Protein AF-A0A0F9NTS4-F1 (afdb_monomer)

pLDDT: mean 94.2, std 6.26, range [62.84, 98.44]

Organism: NCBI:txid412755

Solvent-accessible surface area (backbone atoms only — not comparable to full-atom values): 5166 Å² total; per-residue (Å²): 82,72,68,37,55,53,55,58,46,56,78,79,40,55,72,77,74,54,54,94,55,51,73,67,56,50,52,53,58,34,46,77,70,79,39,60,79,85,78,49,58,43,48,65,42,72,36,70,49,76,48,79,54,96,95,36,84,45,79,43,40,78,77,49,57,93,83,42,50,61,82,55,52,76,78,54,78,80,81,81,131

Radius of gyration: 17.37 Å; Cα contacts (8 Å, |Δi|>4): 62; chains: 1; bounding box: 51×24×45 Å

Nearest PDB structures (foldseek):
  5axn-assembly1_A-2  TM=7.457E-01  e=1.004E-03  Methanosarcina acetivorans
  5axl-assembly1_A  TM=7.229E-01  e=3.932E-03  Methanosarcina acetivorans
  5axm-assembly1_A-2  TM=7.549E-01  e=5.922E-03  Methanosarcina acetivorans
  5axk-assembly1_A-2  TM=6.549E-01  e=4.826E-03  Methanosarcina acetivorans

Mean predicted aligned error: 4.09 Å

Sequence (81 aa):
FRNSLQMLARTHFSHKELNEKNTSDIHEMLHQKEVNWADLEPVWKNGVFISLENEKWETKSDIIFTQDRYAVEQYLEPIED

InterPro domains:
  IPR038469 tRNAHis guanylyltransferase Thg1 superfamily [G3DSA:3.30.70.3000] (1-80)

Foldseek 3Di:
DVVLLVVVLVVPDPPVVCPPDDPVNSQVVCVVVVHHSVPDFQCSVPNWDWDQDPNDIDIGRNDDCVVPVCSPVVVDDPDDD

Structure (mmCIF, N/CA/C/O backbone):
data_AF-A0A0F9NTS4-F1
#
_entry.id   AF-A0A0F9NTS4-F1
#
loop_
_atom_site.group_PDB
_atom_site.id
_atom_site.type_symbol
_atom_site.label_atom_id
_atom_site.label_alt_id
_atom_site.label_comp_id
_atom_site.label_asym_id
_atom_site.label_entity_id
_atom_site.label_seq_id
_atom_site.pdbx_PDB_in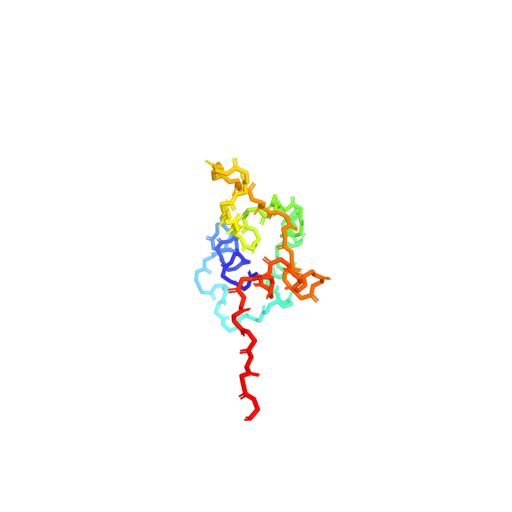s_code
_atom_site.Cartn_x
_atom_site.Cartn_y
_atom_site.Cartn_z
_atom_site.occupancy
_atom_site.B_iso_or_equiv
_atom_site.auth_seq_id
_atom_site.auth_comp_id
_atom_site.auth_asym_id
_atom_site.auth_atom_id
_atom_site.pdbx_PDB_model_num
ATOM 1 N N . PHE A 1 1 ? 1.034 -0.924 2.092 1.00 89.69 1 PHE A N 1
ATOM 2 C CA . PHE A 1 1 ? -0.362 -0.901 2.573 1.00 89.69 1 PHE A CA 1
ATOM 3 C C . PHE A 1 1 ? -0.628 -0.173 3.908 1.00 89.69 1 PHE A C 1
ATOM 5 O O . PHE A 1 1 ? -1.593 0.578 3.955 1.00 89.69 1 PHE A O 1
ATOM 12 N N . ARG A 1 2 ? 0.165 -0.332 4.993 1.00 94.06 2 ARG A N 1
ATOM 13 C CA . ARG A 1 2 ? -0.169 0.227 6.336 1.00 94.06 2 ARG A CA 1
ATOM 14 C C . ARG A 1 2 ? -0.540 1.721 6.343 1.00 94.06 2 ARG A C 1
ATOM 16 O O . ARG A 1 2 ? -1.537 2.088 6.957 1.00 94.06 2 ARG A O 1
ATOM 23 N N . ASN A 1 3 ? 0.230 2.567 5.656 1.00 95.75 3 ASN A N 1
ATOM 24 C CA . ASN A 1 3 ? -0.049 4.008 5.593 1.00 95.75 3 ASN A CA 1
ATOM 25 C C . ASN A 1 3 ? -1.363 4.307 4.863 1.00 95.75 3 ASN A C 1
ATOM 27 O O . ASN A 1 3 ? -2.154 5.106 5.347 1.00 95.75 3 ASN A O 1
ATOM 31 N N . SER A 1 4 ? -1.618 3.622 3.746 1.00 97.56 4 SER A N 1
ATOM 32 C CA . SER A 1 4 ? -2.864 3.742 2.983 1.00 97.56 4 S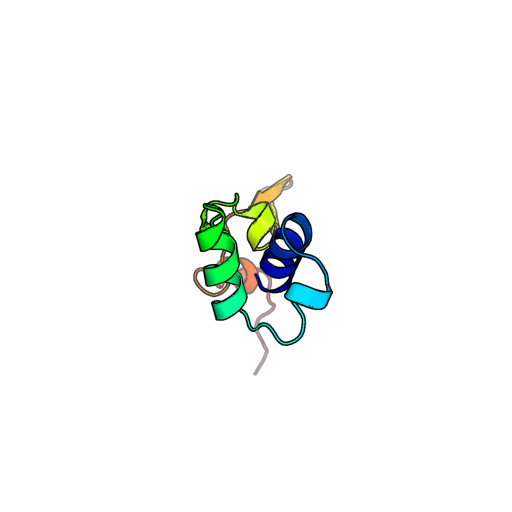ER A CA 1
ATOM 33 C C . SER A 1 4 ? -4.089 3.389 3.833 1.00 97.56 4 SER A C 1
ATOM 35 O O . SER A 1 4 ? -5.028 4.176 3.922 1.00 97.56 4 SER A O 1
ATOM 37 N N . LEU A 1 5 ? -4.040 2.256 4.543 1.00 98.06 5 LEU A N 1
ATOM 38 C CA . LEU A 1 5 ? -5.113 1.841 5.448 1.00 98.06 5 LEU A CA 1
ATOM 39 C C . LEU A 1 5 ? -5.374 2.888 6.543 1.00 98.06 5 LEU A C 1
ATOM 41 O O . LEU A 1 5 ? -6.520 3.224 6.819 1.00 98.06 5 LEU A O 1
ATOM 45 N N . GLN A 1 6 ? -4.313 3.436 7.140 1.00 97.38 6 GLN A N 1
ATOM 46 C CA . GLN A 1 6 ? -4.410 4.491 8.154 1.00 97.38 6 GLN A CA 1
ATOM 47 C C . GLN A 1 6 ? -4.979 5.801 7.594 1.00 97.38 6 GLN A C 1
ATOM 49 O O . GLN A 1 6 ? -5.755 6.469 8.274 1.00 97.38 6 GLN A O 1
ATOM 54 N N . MET A 1 7 ? -4.616 6.177 6.365 1.00 97.56 7 MET A N 1
ATOM 55 C CA . MET A 1 7 ? -5.174 7.355 5.699 1.00 97.56 7 MET A CA 1
ATOM 56 C C . MET A 1 7 ? -6.675 7.195 5.466 1.00 97.56 7 MET A C 1
ATOM 58 O O . MET A 1 7 ? -7.425 8.088 5.847 1.00 97.56 7 MET A O 1
ATOM 62 N N . LEU A 1 8 ? -7.110 6.046 4.934 1.00 98.25 8 LEU A N 1
ATOM 63 C CA . LEU A 1 8 ? -8.531 5.735 4.768 1.00 98.25 8 LEU A CA 1
ATOM 64 C C . LEU A 1 8 ? -9.260 5.726 6.119 1.00 98.25 8 LEU A C 1
ATOM 66 O O . LEU A 1 8 ? -10.320 6.315 6.262 1.00 98.25 8 LEU A O 1
ATOM 70 N N . ALA A 1 9 ? -8.686 5.120 7.155 1.00 98.25 9 ALA A N 1
ATOM 71 C CA . ALA A 1 9 ? -9.314 5.096 8.474 1.00 98.25 9 ALA A CA 1
ATOM 72 C C . ALA A 1 9 ? -9.562 6.509 9.036 1.00 98.25 9 ALA A C 1
ATOM 74 O O . ALA A 1 9 ? -10.627 6.786 9.586 1.00 98.25 9 ALA A O 1
ATOM 75 N N . ARG A 1 10 ? -8.615 7.435 8.851 1.00 97.81 10 ARG A N 1
ATOM 76 C CA . ARG A 1 10 ? -8.720 8.822 9.340 1.00 97.81 10 ARG A CA 1
ATOM 77 C C . ARG A 1 10 ? -9.775 9.665 8.621 1.00 97.81 10 ARG A C 1
ATOM 79 O O . ARG A 1 10 ? -10.145 10.709 9.150 1.00 97.81 10 ARG A O 1
ATOM 86 N N . THR A 1 11 ? -10.279 9.243 7.458 1.00 97.69 11 THR A N 1
ATOM 87 C CA . THR A 1 11 ? -11.426 9.914 6.818 1.00 97.69 11 THR A CA 1
ATOM 88 C C . THR A 1 11 ? -12.756 9.530 7.467 1.00 97.69 11 THR A C 1
ATOM 90 O O . THR A 1 11 ? -13.747 10.231 7.280 1.00 97.69 11 THR A O 1
ATOM 93 N N . HIS A 1 12 ? -12.787 8.438 8.239 1.00 98.06 12 HIS A N 1
ATOM 94 C CA . HIS A 1 12 ? -14.000 7.894 8.857 1.00 98.06 12 HIS A CA 1
ATOM 95 C C . HIS A 1 12 ? -14.003 7.935 10.389 1.00 98.06 12 HIS A C 1
ATOM 97 O O . HIS A 1 12 ? -15.082 7.868 10.984 1.00 98.06 12 HIS A O 1
ATOM 103 N N . PHE A 1 13 ? -12.829 8.034 11.015 1.00 98.12 13 PHE A N 1
ATOM 104 C CA . PHE A 1 13 ? -12.640 7.966 12.462 1.00 98.12 13 PHE A CA 1
ATOM 105 C C . PHE A 1 13 ? -11.691 9.056 12.953 1.00 98.12 13 PHE A C 1
ATOM 107 O O . PHE A 1 13 ? -10.717 9.419 12.289 1.00 98.12 13 PHE A O 1
ATOM 114 N N . SER A 1 14 ? -11.944 9.550 14.160 1.00 97.69 14 SER A N 1
ATOM 115 C CA . SER A 1 14 ? -11.044 10.472 14.842 1.00 97.69 14 SER A CA 1
ATOM 116 C C . SER A 1 14 ? -9.747 9.784 15.278 1.00 97.69 14 SER A C 1
ATOM 118 O O . SER A 1 14 ? -9.665 8.565 15.439 1.00 97.69 14 SER A O 1
ATOM 120 N N . HIS A 1 15 ? -8.721 10.587 15.564 1.00 96.25 15 HIS A N 1
ATOM 121 C CA . HIS A 1 15 ? -7.456 10.075 16.094 1.00 96.25 15 HIS A CA 1
ATOM 122 C C . HIS A 1 15 ? -7.633 9.276 17.396 1.00 96.25 15 HIS A C 1
ATOM 124 O O . HIS A 1 15 ? -6.952 8.275 17.594 1.00 96.25 15 HIS A O 1
ATOM 130 N N . LYS A 1 16 ? -8.573 9.685 18.260 1.00 97.50 16 LYS A N 1
ATOM 131 C CA . LYS A 1 16 ? -8.850 9.006 19.532 1.00 97.50 16 LYS A CA 1
ATOM 132 C C . LYS A 1 16 ? -9.441 7.610 19.321 1.00 97.50 16 LYS A C 1
ATOM 134 O O . LYS A 1 16 ? -9.089 6.696 20.054 1.00 97.50 16 LYS A O 1
ATOM 139 N N . GLU A 1 17 ? -10.317 7.446 18.333 1.00 97.75 17 GLU A N 1
ATOM 140 C CA . GLU A 1 17 ? -10.931 6.151 18.004 1.00 97.75 17 GLU A CA 1
ATOM 141 C C . GLU A 1 17 ? -9.924 5.169 17.395 1.00 97.75 17 GLU A C 1
ATOM 143 O O . GLU A 1 17 ? -10.012 3.968 17.642 1.00 97.75 17 GLU A 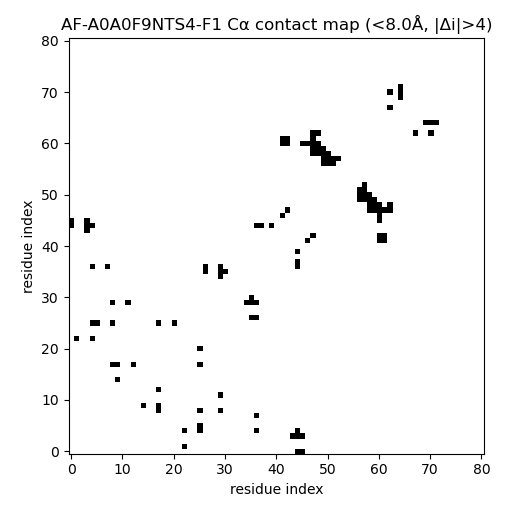O 1
ATOM 148 N N . LEU A 1 18 ? -8.951 5.684 16.638 1.00 97.81 18 LEU A N 1
ATOM 149 C CA . LEU A 1 18 ? -7.878 4.894 16.025 1.00 97.81 18 LEU A CA 1
ATOM 150 C C . LEU A 1 18 ? -6.691 4.636 16.961 1.00 97.81 18 LEU A C 1
ATOM 152 O O . LEU A 1 18 ? -5.774 3.898 16.594 1.00 97.81 18 LEU A O 1
ATOM 156 N N . ASN A 1 19 ? -6.675 5.246 18.148 1.00 96.94 19 ASN A N 1
ATOM 157 C CA . ASN A 1 19 ? -5.591 5.062 19.101 1.00 96.94 19 ASN A CA 1
ATOM 158 C C . ASN A 1 19 ? -5.509 3.594 19.546 1.00 96.94 19 ASN A C 1
ATOM 160 O O . ASN A 1 19 ? -6.529 2.976 19.845 1.00 96.94 19 ASN A O 1
ATOM 164 N N . GLU A 1 20 ? -4.289 3.049 19.575 1.00 96.12 20 GLU A N 1
ATOM 165 C CA . GLU A 1 20 ? -3.994 1.647 19.928 1.00 96.12 20 GLU A CA 1
ATOM 166 C C . GLU A 1 20 ? -4.686 0.586 19.050 1.00 96.12 20 GLU A C 1
ATOM 168 O O . GLU A 1 20 ? -4.666 -0.599 19.380 1.00 96.12 20 GLU A O 1
ATOM 173 N N . LYS A 1 21 ? -5.255 0.974 17.900 1.00 97.94 21 LYS A N 1
ATOM 174 C CA . LYS A 1 21 ? -5.851 0.033 16.945 1.00 97.94 21 LYS A CA 1
ATOM 175 C C . LYS A 1 21 ? -4.801 -0.573 16.031 1.00 97.94 21 LYS A C 1
ATOM 177 O O . LYS A 1 21 ? -4.004 0.132 15.404 1.00 97.94 21 LYS A O 1
ATOM 182 N N . ASN A 1 22 ? -4.817 -1.898 15.942 1.00 97.44 22 ASN A N 1
ATOM 183 C CA . ASN A 1 22 ? -3.975 -2.633 15.013 1.00 97.44 22 ASN A CA 1
ATOM 184 C C . ASN A 1 22 ? -4.623 -2.694 13.613 1.00 97.44 22 ASN A C 1
ATOM 186 O O . ASN A 1 22 ? -5.725 -2.204 13.378 1.00 97.44 22 ASN A O 1
ATOM 190 N N . THR A 1 23 ? -3.916 -3.284 12.649 1.00 97.31 23 THR A N 1
ATOM 191 C CA . THR A 1 23 ? -4.389 -3.411 11.263 1.00 97.31 23 THR A CA 1
ATOM 192 C C . THR A 1 23 ? -5.714 -4.173 11.138 1.00 97.31 23 THR A C 1
ATOM 194 O O . THR A 1 23 ? -6.569 -3.731 10.377 1.00 97.31 23 THR A O 1
ATOM 197 N N . SER A 1 24 ? -5.892 -5.277 11.870 1.00 97.69 24 SER A N 1
ATOM 198 C CA . SER A 1 24 ? -7.128 -6.072 11.849 1.00 97.69 24 SER A CA 1
ATOM 199 C C . SER A 1 24 ? -8.300 -5.267 12.396 1.00 97.69 24 SER A C 1
ATOM 201 O O . SER A 1 24 ? -9.326 -5.162 11.729 1.00 97.69 24 SER A O 1
ATOM 203 N N . ASP A 1 25 ? -8.104 -4.605 13.542 1.00 98.19 25 ASP A N 1
ATOM 204 C CA . ASP A 1 25 ? -9.139 -3.773 14.164 1.00 98.19 25 ASP A CA 1
ATOM 205 C C . ASP A 1 25 ? -9.626 -2.690 13.192 1.00 98.19 25 ASP A C 1
ATOM 207 O O . ASP A 1 25 ? -10.820 -2.443 13.064 1.00 98.19 25 ASP A O 1
ATOM 211 N N . ILE A 1 26 ? -8.701 -2.052 12.466 1.00 98.31 26 ILE A N 1
ATOM 212 C CA . ILE A 1 26 ? -9.039 -0.999 11.502 1.00 98.31 26 ILE A CA 1
ATOM 213 C C . ILE A 1 26 ? -9.838 -1.558 10.319 1.00 98.31 26 ILE A C 1
ATOM 215 O O . ILE A 1 26 ? -10.774 -0.901 9.865 1.00 98.31 26 ILE A O 1
ATOM 219 N N . HIS A 1 27 ? -9.503 -2.753 9.821 1.00 98.19 27 HIS A N 1
ATOM 220 C CA . HIS A 1 27 ? -10.290 -3.403 8.771 1.00 98.19 27 HIS A CA 1
ATOM 221 C C . HIS A 1 27 ? -11.715 -3.709 9.239 1.00 98.19 27 HIS A C 1
ATOM 223 O O . HIS A 1 27 ? -12.663 -3.406 8.517 1.00 98.19 27 HIS A O 1
ATOM 229 N N . GLU A 1 28 ? -11.877 -4.245 10.448 1.00 98.38 28 GLU A N 1
ATOM 230 C CA . GLU A 1 28 ? -13.195 -4.517 11.030 1.00 98.38 28 GLU A CA 1
ATOM 231 C C . GLU A 1 28 ? -14.000 -3.228 11.238 1.00 98.38 28 GLU A C 1
ATOM 233 O O . GLU A 1 28 ? -15.171 -3.160 10.865 1.00 98.38 28 GLU A O 1
ATOM 238 N N . MET A 1 29 ? -13.365 -2.178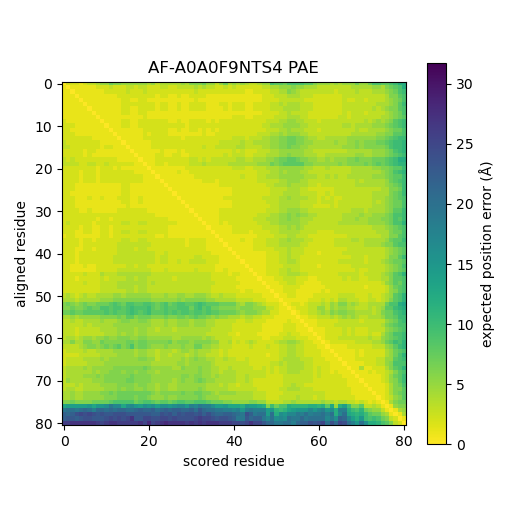 11.767 1.00 98.25 29 MET A N 1
ATOM 239 C CA . MET A 1 29 ? -13.990 -0.866 11.951 1.00 98.25 29 MET A CA 1
ATOM 240 C C . MET A 1 29 ? -14.455 -0.262 10.618 1.00 98.25 29 MET A C 1
ATOM 242 O O . MET A 1 29 ? -15.575 0.239 10.530 1.00 98.25 29 MET A O 1
ATOM 246 N N . LEU A 1 30 ? -13.632 -0.317 9.566 1.00 98.44 30 LEU A N 1
ATOM 247 C CA . LEU A 1 30 ? -14.022 0.147 8.230 1.00 98.44 30 LEU A CA 1
ATOM 248 C C . LEU A 1 30 ? -15.179 -0.685 7.659 1.00 98.44 30 LEU A C 1
ATOM 250 O O . LEU A 1 30 ? -16.144 -0.115 7.150 1.00 98.44 30 LEU A O 1
ATOM 254 N N . HIS A 1 31 ? -15.135 -2.008 7.823 1.00 98.12 31 HIS A N 1
ATOM 255 C CA . HIS A 1 31 ? -16.186 -2.910 7.354 1.00 98.12 31 HIS A CA 1
ATOM 256 C C . HIS A 1 31 ? -17.542 -2.628 8.025 1.00 98.12 31 HIS A C 1
ATOM 258 O O . HIS A 1 31 ? -18.576 -2.684 7.367 1.00 98.12 31 HIS A O 1
ATOM 264 N N . GLN A 1 32 ? -17.561 -2.245 9.309 1.00 97.88 32 GLN A N 1
ATOM 265 C CA . GLN A 1 32 ? -18.783 -1.801 10.005 1.00 97.88 32 GLN A CA 1
ATOM 266 C C . GLN A 1 32 ? -19.411 -0.534 9.399 1.00 97.88 32 GLN A C 1
ATOM 268 O O . GLN A 1 32 ? -20.592 -0.273 9.618 1.00 97.88 32 GLN A O 1
ATOM 273 N N . LYS A 1 33 ? -18.637 0.255 8.647 1.00 97.50 33 LYS A N 1
ATOM 274 C CA . LYS A 1 33 ? -19.111 1.411 7.873 1.00 97.50 33 LYS A CA 1
ATOM 275 C C . LYS A 1 33 ? -19.361 1.079 6.398 1.00 97.50 33 LYS A C 1
ATOM 277 O O . LYS A 1 33 ? -19.497 2.004 5.605 1.00 97.50 33 LYS A O 1
ATOM 282 N N . GLU A 1 34 ? -19.381 -0.205 6.035 1.00 97.75 34 GLU A N 1
ATOM 283 C CA . GLU A 1 34 ? -19.509 -0.681 4.650 1.00 97.75 34 GLU A CA 1
ATOM 284 C C . GLU A 1 34 ? -18.377 -0.173 3.735 1.00 97.75 34 GLU A C 1
ATOM 286 O O . GLU A 1 34 ? -18.540 -0.037 2.525 1.00 97.75 34 GLU A O 1
ATOM 291 N N . VAL A 1 35 ? -17.201 0.105 4.313 1.00 98.06 35 VAL A N 1
ATOM 292 C CA . VAL A 1 35 ? -15.999 0.531 3.589 1.00 98.06 35 VAL A CA 1
ATOM 293 C C . VAL A 1 35 ? -14.969 -0.591 3.624 1.00 98.06 35 VAL A C 1
ATOM 295 O O . VAL A 1 35 ? -14.609 -1.091 4.688 1.00 98.06 35 VAL A O 1
ATOM 298 N N . ASN A 1 36 ? -14.430 -0.957 2.465 1.00 97.62 36 ASN A N 1
ATOM 299 C CA . ASN A 1 36 ? -13.412 -1.994 2.355 1.00 97.62 36 ASN A CA 1
ATOM 300 C C . ASN A 1 36 ? -12.148 -1.452 1.674 1.00 97.62 36 ASN A C 1
ATOM 302 O O . ASN A 1 36 ? -12.159 -1.045 0.516 1.00 97.62 36 ASN A O 1
ATOM 306 N N . TRP A 1 37 ? -11.024 -1.485 2.396 1.00 97.75 37 TRP A N 1
ATOM 307 C CA . TRP A 1 37 ? -9.728 -1.036 1.877 1.00 97.75 37 TRP A CA 1
ATOM 308 C C . TRP A 1 37 ? -9.266 -1.833 0.646 1.00 97.75 37 TRP A C 1
ATOM 310 O O . TRP A 1 37 ? -8.583 -1.282 -0.216 1.00 97.75 37 TRP A O 1
ATOM 320 N N . ALA A 1 38 ? -9.631 -3.116 0.542 1.00 95.62 38 ALA A N 1
ATOM 321 C CA . ALA A 1 38 ? -9.234 -3.946 -0.592 1.00 95.62 38 ALA A CA 1
ATOM 322 C C . ALA A 1 38 ? -9.867 -3.494 -1.918 1.00 95.62 38 ALA A C 1
ATOM 324 O O . ALA A 1 38 ? -9.251 -3.714 -2.965 1.00 95.62 38 ALA A O 1
ATOM 325 N N . ASP A 1 39 ? -11.011 -2.804 -1.862 1.00 97.12 39 ASP A N 1
ATOM 326 C CA . ASP A 1 39 ? -11.748 -2.316 -3.035 1.00 97.12 39 ASP A CA 1
ATOM 327 C C . ASP A 1 39 ? -11.158 -1.017 -3.603 1.00 97.12 39 ASP A C 1
ATOM 329 O O . ASP A 1 39 ? -11.510 -0.601 -4.705 1.00 97.12 39 ASP A O 1
ATOM 333 N N . LEU A 1 40 ? -10.217 -0.384 -2.889 1.00 96.62 40 LEU A N 1
ATOM 334 C CA . LEU A 1 40 ? -9.482 0.764 -3.414 1.00 96.62 40 LEU A CA 1
ATOM 335 C C . LEU A 1 40 ? -8.679 0.386 -4.664 1.00 96.62 40 LEU A C 1
ATOM 337 O O . LEU A 1 40 ? -8.111 -0.711 -4.756 1.00 96.62 40 LEU A O 1
ATOM 341 N N . GLU A 1 41 ? -8.537 1.343 -5.584 1.00 96.56 41 GLU A N 1
ATOM 342 C CA . GLU A 1 41 ? -7.637 1.184 -6.725 1.00 96.56 41 GLU A CA 1
ATOM 343 C C . GLU A 1 41 ? -6.193 0.921 -6.254 1.00 96.56 41 GLU A C 1
ATOM 345 O O . GLU A 1 41 ? -5.761 1.459 -5.225 1.00 96.56 41 GLU A O 1
ATOM 350 N N . PRO A 1 42 ? -5.413 0.112 -6.992 1.00 95.62 42 PRO A N 1
ATOM 351 C CA . PRO A 1 42 ? -4.056 -0.271 -6.600 1.00 95.62 42 PRO A CA 1
ATOM 352 C C . PRO A 1 42 ? -3.125 0.898 -6.239 1.00 95.62 42 PRO A C 1
ATOM 354 O O . PRO A 1 42 ? -2.417 0.819 -5.227 1.00 95.62 42 PRO A O 1
ATOM 357 N N . VAL A 1 43 ? -3.225 2.016 -6.970 1.00 95.81 43 VAL A N 1
ATOM 358 C CA . VAL A 1 43 ? -2.456 3.246 -6.717 1.00 95.81 43 VAL A CA 1
ATOM 359 C C . VAL A 1 43 ? -2.618 3.760 -5.286 1.00 95.81 43 VAL A C 1
ATOM 361 O O . VAL A 1 43 ? -1.644 4.165 -4.652 1.00 95.81 43 VAL A O 1
ATOM 364 N N . TRP A 1 44 ? -3.824 3.672 -4.724 1.00 95.94 44 TRP A N 1
ATOM 365 C CA . TRP A 1 44 ? -4.097 4.133 -3.365 1.00 95.94 44 TRP A CA 1
ATOM 366 C C . TRP A 1 44 ? -3.621 3.140 -2.316 1.00 95.94 44 TRP A C 1
ATOM 368 O O . TRP A 1 44 ? -3.360 3.541 -1.185 1.00 95.94 44 TRP A O 1
ATOM 378 N N . LYS A 1 45 ? -3.490 1.856 -2.663 1.00 95.88 45 LYS A N 1
ATOM 379 C CA . LYS A 1 45 ? -3.102 0.782 -1.737 1.00 95.88 45 LYS A CA 1
ATOM 380 C C . LYS A 1 45 ? -1.590 0.712 -1.536 1.00 95.88 45 LYS A C 1
ATOM 382 O O . LYS A 1 45 ? -1.124 0.624 -0.390 1.00 95.88 45 LYS A O 1
ATOM 387 N N . ASN A 1 46 ? -0.839 0.740 -2.638 1.00 94.00 46 ASN A N 1
ATOM 388 C CA . ASN A 1 46 ? 0.602 0.467 -2.647 1.00 94.00 46 ASN A CA 1
ATOM 389 C C . ASN A 1 46 ? 1.439 1.476 -3.452 1.00 94.00 46 ASN A C 1
ATOM 391 O O . ASN A 1 46 ? 2.655 1.317 -3.508 1.00 94.00 46 ASN A O 1
ATOM 395 N N . GLY A 1 47 ? 0.832 2.537 -3.990 1.00 94.19 47 GLY A N 1
ATOM 396 C CA . GLY A 1 47 ? 1.523 3.513 -4.831 1.00 94.19 47 GLY A CA 1
ATOM 397 C C . GLY A 1 47 ? 1.664 3.035 -6.275 1.00 94.19 47 GLY A C 1
ATOM 398 O O . GLY A 1 47 ? 0.896 2.195 -6.737 1.00 94.19 47 GLY A O 1
ATOM 399 N N . VAL A 1 48 ? 2.638 3.596 -6.990 1.00 95.88 48 VAL A N 1
ATOM 400 C CA . VAL A 1 48 ? 2.962 3.226 -8.373 1.00 95.88 48 VAL A CA 1
ATOM 401 C C . VAL A 1 48 ? 4.448 2.931 -8.511 1.00 95.88 48 VAL A C 1
ATOM 403 O O . VAL A 1 48 ? 5.269 3.464 -7.763 1.00 95.88 48 VAL A O 1
ATOM 406 N N . PHE A 1 49 ? 4.783 2.116 -9.500 1.00 96.19 49 PHE A N 1
ATOM 407 C CA . PHE A 1 49 ? 6.138 1.921 -9.984 1.00 96.19 49 PHE A CA 1
ATOM 408 C C . PHE A 1 49 ? 6.291 2.605 -11.339 1.00 96.19 49 PHE A C 1
ATOM 410 O O . PHE A 1 49 ? 5.415 2.486 -12.197 1.00 96.19 49 PHE A O 1
ATOM 417 N N . ILE A 1 50 ? 7.387 3.338 -11.512 1.00 96.12 50 ILE A N 1
ATOM 418 C CA . ILE A 1 50 ? 7.688 4.066 -12.743 1.00 96.12 50 ILE A CA 1
ATOM 419 C C . ILE A 1 50 ? 9.019 3.540 -13.272 1.00 96.12 50 ILE A C 1
ATOM 421 O O . ILE A 1 50 ? 10.029 3.615 -12.571 1.00 96.12 50 ILE A O 1
ATOM 425 N N . SER A 1 51 ? 9.010 3.012 -14.492 1.00 93.88 51 SER A N 1
ATOM 426 C CA . SER A 1 51 ? 10.175 2.433 -15.167 1.00 93.88 51 SER A CA 1
ATOM 427 C C . SER A 1 51 ? 10.360 3.045 -16.551 1.00 93.88 51 SER A C 1
ATOM 429 O O . SER A 1 51 ? 9.410 3.536 -17.163 1.00 93.88 51 SER A O 1
ATOM 431 N N . LEU A 1 52 ? 11.600 3.037 -17.043 1.00 93.44 52 LEU A N 1
ATOM 432 C CA . LEU A 1 52 ? 11.913 3.425 -18.414 1.00 93.44 52 LEU A CA 1
ATOM 433 C C . LEU A 1 52 ? 11.917 2.167 -19.290 1.00 93.44 52 LEU A C 1
ATOM 435 O O . LEU A 1 52 ? 12.808 1.332 -19.172 1.00 93.44 52 LEU A O 1
ATOM 439 N N . GLU A 1 53 ? 10.934 2.043 -20.175 1.00 88.81 53 GLU A N 1
ATOM 440 C CA . GLU A 1 53 ? 10.759 0.908 -21.084 1.00 88.81 53 GLU A CA 1
ATOM 441 C C . GLU A 1 53 ? 10.689 1.435 -22.522 1.00 88.81 53 GLU A C 1
ATOM 443 O O . GLU A 1 53 ? 9.928 2.353 -22.818 1.00 88.81 53 GLU A O 1
ATOM 448 N N . ASN A 1 54 ? 11.497 0.885 -23.436 1.00 90.38 54 ASN A N 1
ATOM 449 C CA . ASN A 1 54 ? 11.543 1.315 -24.845 1.00 90.38 54 ASN A CA 1
ATOM 450 C C . ASN A 1 54 ? 11.675 2.845 -25.021 1.00 90.38 54 ASN A C 1
ATOM 452 O O . ASN A 1 54 ? 10.938 3.454 -25.796 1.00 90.38 54 ASN A O 1
ATOM 456 N N . GLU A 1 55 ? 12.588 3.462 -24.260 1.00 93.88 55 GLU A N 1
ATOM 457 C CA . GLU A 1 55 ? 12.840 4.915 -24.258 1.00 93.88 55 GLU A CA 1
ATOM 458 C C . GLU A 1 55 ? 11.642 5.779 -23.802 1.00 93.88 55 GLU A C 1
ATOM 460 O O . GLU A 1 55 ? 11.620 6.991 -24.028 1.00 93.88 55 GLU A O 1
ATOM 465 N N . LYS A 1 56 ? 10.646 5.186 -23.128 1.00 96.31 56 LYS A N 1
ATOM 466 C CA . LYS A 1 56 ? 9.473 5.881 -22.579 1.00 96.31 56 LYS A CA 1
ATOM 467 C C . LYS A 1 56 ? 9.264 5.558 -21.107 1.00 96.31 56 LYS A C 1
ATOM 469 O O . LYS A 1 56 ? 9.535 4.453 -20.652 1.00 96.31 56 LYS A O 1
ATOM 474 N N . TRP A 1 57 ? 8.782 6.544 -20.357 1.00 96.38 57 TRP A N 1
ATOM 475 C CA . TRP A 1 57 ? 8.408 6.352 -18.960 1.00 96.38 57 TRP A CA 1
ATOM 476 C C . TRP A 1 57 ? 7.028 5.707 -18.879 1.00 96.38 57 TRP A C 1
ATOM 478 O O . TRP A 1 57 ? 6.040 6.308 -19.296 1.00 96.38 57 TRP A O 1
ATOM 488 N N . GLU A 1 58 ? 6.975 4.509 -18.313 1.00 95.38 58 GLU A N 1
ATOM 489 C CA . GLU A 1 58 ? 5.753 3.748 -18.082 1.00 95.38 58 GLU A CA 1
ATOM 490 C C . GLU A 1 58 ? 5.398 3.770 -16.592 1.00 95.38 58 GLU A C 1
ATOM 492 O O . GLU A 1 58 ? 6.275 3.767 -15.728 1.00 95.38 58 GLU A O 1
ATOM 497 N N . THR A 1 59 ? 4.102 3.810 -16.274 1.00 96.12 59 THR A N 1
ATOM 498 C CA . THR A 1 59 ? 3.600 3.809 -14.889 1.00 96.12 59 THR A CA 1
ATOM 499 C C . THR A 1 59 ? 2.731 2.581 -14.651 1.00 96.12 59 THR A C 1
ATOM 501 O O . THR A 1 59 ? 1.712 2.403 -15.313 1.00 96.12 59 THR A O 1
ATOM 504 N N . LYS A 1 60 ? 3.102 1.759 -13.668 1.00 94.81 60 LYS A N 1
ATOM 505 C CA . LYS A 1 60 ? 2.387 0.541 -13.263 1.00 94.81 60 LYS A CA 1
ATOM 506 C C . LYS A 1 60 ? 1.853 0.719 -11.844 1.00 94.81 60 LYS A C 1
ATOM 508 O O . LYS A 1 60 ? 2.623 0.986 -10.923 1.00 94.81 60 LYS A O 1
ATOM 513 N N . SER A 1 61 ? 0.541 0.611 -11.650 1.00 94.44 61 SER A N 1
ATOM 514 C CA . SER A 1 61 ? -0.109 0.842 -10.347 1.00 94.44 61 SER A CA 1
ATOM 515 C C . SER A 1 61 ? -0.476 -0.442 -9.603 1.00 94.44 61 SER A C 1
ATOM 517 O O . SER A 1 61 ? -0.696 -0.411 -8.396 1.00 94.44 61 SER A O 1
ATOM 519 N N . ASP A 1 62 ? -0.524 -1.574 -10.297 1.00 93.38 62 ASP A N 1
ATOM 520 C CA . ASP A 1 62 ? -0.981 -2.879 -9.817 1.00 93.38 62 ASP A CA 1
ATOM 521 C C . ASP A 1 62 ? 0.153 -3.850 -9.461 1.00 93.38 62 ASP A C 1
ATOM 523 O O . ASP A 1 62 ? -0.095 -5.001 -9.102 1.00 93.38 62 ASP A O 1
ATOM 527 N N . ILE A 1 63 ? 1.400 -3.380 -9.493 1.00 92.75 63 ILE A N 1
ATOM 528 C CA . ILE A 1 63 ? 2.571 -4.217 -9.256 1.00 92.75 63 ILE A CA 1
ATOM 529 C C . ILE A 1 63 ? 2.768 -4.528 -7.767 1.00 92.75 63 ILE A C 1
ATOM 531 O O . ILE A 1 63 ? 2.766 -3.646 -6.905 1.00 92.75 63 ILE A O 1
ATOM 535 N N . ILE A 1 64 ? 2.969 -5.810 -7.459 1.00 93.69 64 ILE A N 1
ATOM 536 C CA . ILE A 1 64 ? 3.267 -6.295 -6.110 1.00 93.69 64 ILE A CA 1
ATOM 537 C C . ILE A 1 64 ? 4.626 -6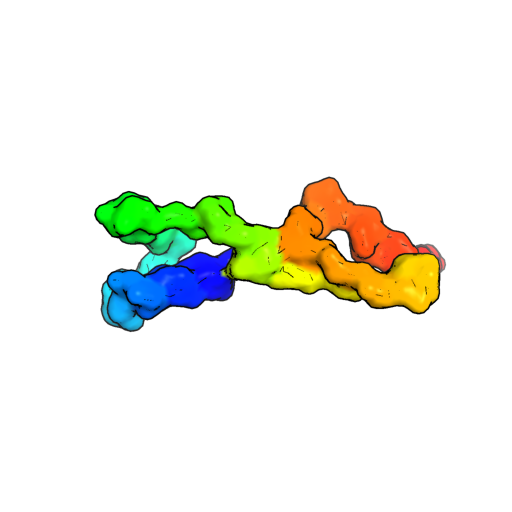.983 -6.143 1.00 93.69 64 ILE A C 1
ATOM 539 O O . ILE A 1 64 ? 4.732 -8.137 -6.547 1.00 93.69 64 ILE A O 1
ATOM 543 N N . PHE A 1 65 ? 5.668 -6.299 -5.672 1.00 93.62 65 PHE A N 1
ATOM 544 C CA . PHE A 1 65 ? 7.051 -6.785 -5.785 1.00 93.62 65 PHE A CA 1
ATOM 545 C C . PHE A 1 65 ? 7.321 -8.127 -5.101 1.00 93.62 65 PHE A C 1
ATOM 547 O O . PHE A 1 65 ? 8.241 -8.841 -5.475 1.00 93.62 65 PHE A O 1
ATOM 554 N N . THR A 1 66 ? 6.533 -8.503 -4.093 1.00 93.50 66 THR A N 1
ATOM 555 C CA . THR A 1 66 ? 6.668 -9.821 -3.457 1.00 93.50 66 THR A CA 1
ATOM 556 C C . THR A 1 66 ? 6.092 -10.958 -4.301 1.00 93.50 66 THR A C 1
ATOM 558 O O . THR A 1 66 ? 6.433 -12.111 -4.054 1.00 93.50 66 THR A O 1
ATOM 561 N N . GLN A 1 67 ? 5.229 -10.648 -5.271 1.00 94.25 67 GLN A N 1
ATOM 562 C CA . GLN A 1 67 ? 4.653 -11.601 -6.224 1.00 94.25 67 GLN A CA 1
ATOM 563 C C . GLN A 1 67 ? 5.392 -11.563 -7.567 1.00 94.25 67 GLN A C 1
ATOM 565 O O . GLN A 1 67 ? 5.560 -12.603 -8.194 1.00 94.25 67 GLN A O 1
ATOM 570 N N . ASP A 1 68 ? 5.877 -10.387 -7.965 1.00 93.62 68 ASP A N 1
ATOM 571 C CA . ASP A 1 68 ? 6.722 -10.175 -9.137 1.00 93.62 68 ASP A CA 1
ATOM 572 C C . ASP A 1 68 ? 8.003 -9.443 -8.728 1.00 93.62 68 ASP A C 1
ATOM 574 O O . ASP A 1 68 ? 8.079 -8.213 -8.709 1.00 93.62 68 ASP A O 1
ATOM 578 N N . ARG A 1 69 ? 9.017 -10.226 -8.357 1.00 92.88 69 ARG A N 1
ATOM 579 C CA . ARG A 1 69 ? 10.326 -9.695 -7.963 1.00 92.88 69 ARG A CA 1
ATOM 580 C C . ARG A 1 69 ? 11.144 -9.215 -9.161 1.00 92.88 69 ARG A C 1
ATOM 582 O O . ARG A 1 69 ? 11.924 -8.271 -9.023 1.00 92.88 69 ARG A O 1
ATOM 589 N N . TYR A 1 70 ? 10.920 -9.811 -10.335 1.00 92.06 70 TYR A N 1
ATOM 590 C CA . TYR A 1 70 ? 11.635 -9.479 -11.568 1.00 92.06 70 TYR A CA 1
ATOM 591 C C . TYR A 1 70 ? 11.413 -8.020 -11.984 1.00 92.06 70 TYR A C 1
ATOM 593 O O . TYR A 1 70 ? 12.318 -7.377 -12.520 1.00 92.06 70 TYR A O 1
ATOM 601 N N . ALA A 1 71 ? 10.247 -7.464 -11.643 1.00 91.25 71 ALA A N 1
ATOM 602 C CA . ALA A 1 71 ? 9.930 -6.042 -11.742 1.00 91.25 71 ALA A CA 1
ATOM 603 C C . ALA A 1 71 ? 11.051 -5.099 -11.271 1.00 91.25 71 ALA A C 1
ATOM 605 O O . ALA A 1 71 ? 11.257 -4.049 -11.875 1.00 91.25 71 ALA A O 1
ATOM 606 N N . VAL A 1 72 ? 11.768 -5.472 -10.206 1.00 92.12 72 VAL A N 1
ATOM 607 C CA . VAL A 1 72 ? 12.881 -4.693 -9.643 1.00 92.12 72 VAL A CA 1
ATOM 608 C C . VAL A 1 72 ? 14.221 -5.355 -9.949 1.00 92.12 72 VAL A C 1
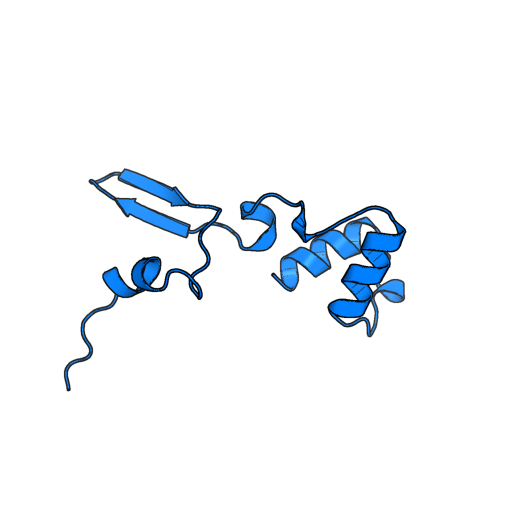ATOM 610 O O . VAL A 1 72 ? 15.174 -4.665 -10.297 1.00 92.12 72 VAL A O 1
ATOM 613 N N . GLU A 1 73 ? 14.300 -6.684 -9.847 1.00 92.75 73 GLU A N 1
ATOM 614 C CA . GLU A 1 73 ? 15.560 -7.430 -9.958 1.00 92.75 73 GLU A CA 1
ATOM 615 C C . GLU A 1 73 ? 16.243 -7.276 -11.320 1.00 92.75 73 GLU A C 1
ATOM 617 O O . GLU A 1 73 ? 17.467 -7.298 -11.377 1.00 92.75 73 GLU A O 1
ATOM 622 N N . GLN A 1 74 ? 15.492 -7.030 -12.399 1.00 90.31 74 GLN A N 1
ATOM 623 C CA . GLN A 1 74 ? 16.075 -6.766 -13.722 1.00 90.31 74 GLN A CA 1
ATOM 624 C C . GLN A 1 74 ? 16.978 -5.515 -13.775 1.00 90.31 74 GLN A C 1
ATOM 626 O O . GLN A 1 74 ? 17.760 -5.372 -14.710 1.00 90.31 74 GLN A O 1
ATOM 631 N N . TYR A 1 75 ? 16.850 -4.606 -12.801 1.00 89.44 75 TYR A N 1
ATOM 632 C CA . TYR A 1 75 ? 17.635 -3.372 -12.698 1.00 89.44 75 TYR A CA 1
ATOM 633 C C . TYR A 1 75 ? 18.773 -3.465 -11.676 1.00 89.44 75 TYR A C 1
ATOM 635 O O . TYR A 1 75 ? 19.504 -2.493 -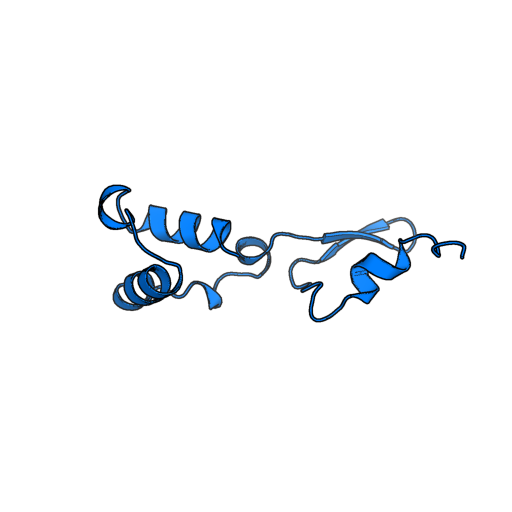11.491 1.00 89.44 75 TYR A O 1
ATOM 643 N N . LEU A 1 76 ? 18.900 -4.590 -10.970 1.00 89.94 76 LEU A N 1
ATOM 644 C CA . LEU A 1 76 ? 19.981 -4.794 -10.015 1.00 89.94 76 LEU A CA 1
ATOM 645 C C . LEU A 1 76 ? 21.221 -5.290 -10.762 1.00 89.94 76 LEU A C 1
ATOM 647 O O . LEU A 1 76 ? 21.134 -6.195 -11.592 1.00 89.94 76 LEU A O 1
ATOM 651 N N . GLU A 1 77 ? 22.381 -4.711 -10.459 1.00 80.69 77 GLU A N 1
ATOM 652 C CA . GLU A 1 77 ? 23.651 -5.271 -10.918 1.00 80.69 77 GLU A 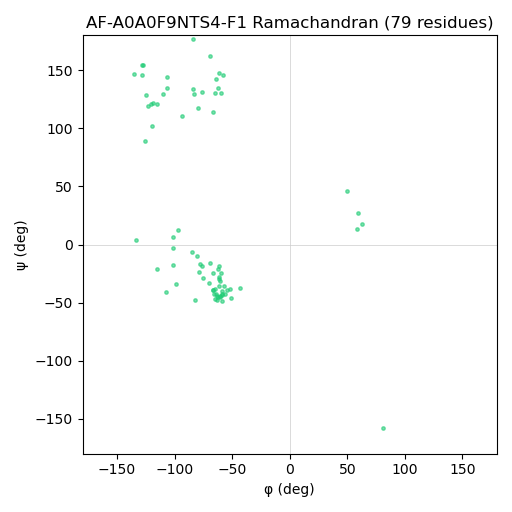CA 1
ATOM 653 C C . GLU A 1 77 ? 23.861 -6.654 -10.276 1.00 80.69 77 GLU A C 1
ATOM 655 O O . GLU A 1 77 ? 23.487 -6.852 -9.111 1.00 80.69 77 GLU A O 1
ATOM 660 N N . PRO A 1 78 ? 24.433 -7.628 -11.007 1.00 76.31 78 PRO A N 1
ATOM 661 C CA . PRO A 1 78 ? 24.803 -8.898 -10.404 1.00 76.31 78 PRO A CA 1
ATOM 662 C C . PRO A 1 78 ? 25.803 -8.635 -9.275 1.00 76.31 78 PRO A C 1
ATOM 664 O O . PRO A 1 78 ? 26.782 -7.915 -9.457 1.00 76.31 78 PRO A O 1
ATOM 667 N N . ILE A 1 79 ? 25.541 -9.207 -8.102 1.00 71.69 79 ILE A N 1
ATOM 668 C CA . ILE A 1 79 ? 26.492 -9.175 -6.990 1.00 71.69 79 ILE A CA 1
ATOM 669 C C . ILE A 1 79 ? 27.699 -10.008 -7.440 1.00 71.69 79 ILE A C 1
ATOM 671 O O . ILE A 1 79 ? 27.545 -11.204 -7.680 1.00 71.69 79 ILE A O 1
ATOM 675 N N . GLU A 1 80 ? 28.862 -9.379 -7.623 1.00 70.94 80 GLU A N 1
ATOM 676 C CA . GLU A 1 80 ? 30.122 -10.104 -7.826 1.00 70.94 80 GLU A CA 1
ATOM 677 C C . GLU A 1 80 ? 30.458 -10.891 -6.543 1.00 70.94 80 GLU A C 1
ATOM 679 O O . GLU A 1 80 ? 30.380 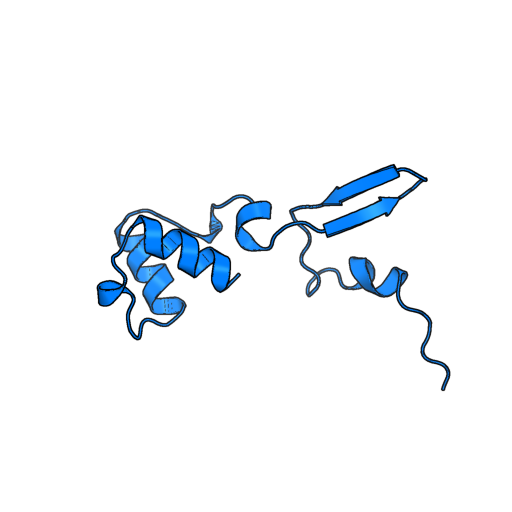-10.328 -5.446 1.00 70.94 80 GLU A O 1
ATOM 684 N N . ASP A 1 81 ? 30.766 -12.187 -6.693 1.00 62.84 81 ASP A N 1
ATOM 685 C CA . ASP A 1 81 ? 31.124 -13.122 -5.606 1.00 62.84 81 ASP A CA 1
ATOM 686 C C . ASP A 1 81 ? 32.450 -12.765 -4.902 1.00 62.84 81 ASP A C 1
ATOM 688 O O . ASP A 1 81 ? 33.431 -12.404 -5.598 1.00 62.84 81 ASP A O 1
#

Secondary structure (DSSP, 8-state):
-HHHHHHHHHHHS-HHHHTT--HHHHHHHHHHTT--GGGS-HHHHH--EEEEETTEEEEESS--TTT--HHHHTTSPP---